Protein AF-A0A1I6EYJ1-F1 (afdb_monomer_lite)

Sequence (127 aa):
MDLEITELLATSLLVQATRAMVAEGSQATRAGTSRTRSFRQSFPVSYATRIGERLGEAGVLAHDPVEDERLLPVLAERSRVVEETFDKMFSDLVHRSATVTNGARWEAGRAAADRADITVGRQAVDA

Structure (mmCIF, N/CA/C/O backbone):
data_AF-A0A1I6EYJ1-F1
#
_entry.id   AF-A0A1I6EYJ1-F1
#
loop_
_atom_site.group_PDB
_atom_site.id
_atom_site.type_symbol
_atom_site.label_atom_id
_atom_site.label_alt_id
_atom_site.label_comp_id
_atom_site.label_asym_id
_atom_site.label_entity_id
_atom_site.label_seq_id
_atom_site.pdbx_PDB_ins_code
_at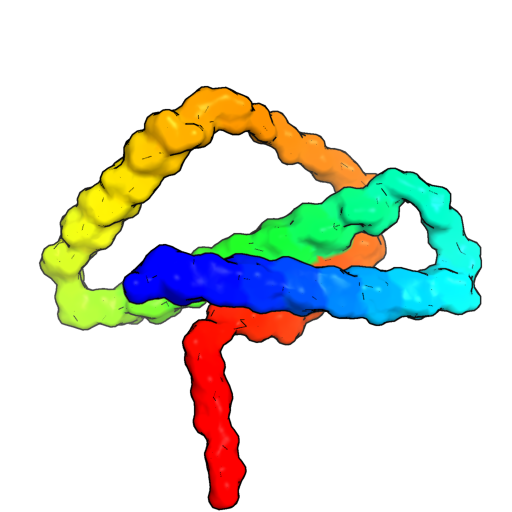om_site.Cartn_x
_atom_site.Cartn_y
_atom_site.Cartn_z
_atom_site.occupancy
_atom_site.B_iso_or_equiv
_atom_site.auth_seq_id
_atom_site.auth_comp_id
_atom_site.auth_asym_id
_atom_site.auth_atom_id
_atom_site.pdbx_PDB_model_num
ATOM 1 N N . MET A 1 1 ? -1.760 -8.229 16.686 1.00 61.88 1 MET A N 1
ATOM 2 C CA . MET A 1 1 ? -2.543 -8.729 15.539 1.00 61.88 1 MET A CA 1
ATOM 3 C C . MET A 1 1 ? -2.591 -7.716 14.396 1.00 61.88 1 MET A C 1
ATOM 5 O O . MET A 1 1 ? -1.837 -7.919 13.458 1.00 61.88 1 MET A O 1
ATOM 9 N N . ASP A 1 2 ? -3.360 -6.616 14.464 1.00 81.69 2 ASP A N 1
ATOM 10 C CA . ASP A 1 2 ? -3.479 -5.663 13.328 1.00 81.69 2 ASP A CA 1
ATOM 11 C C . ASP A 1 2 ? -2.126 -5.061 12.891 1.00 81.69 2 ASP A C 1
ATOM 13 O O . ASP A 1 2 ? -1.808 -5.019 11.702 1.00 81.69 2 ASP A O 1
ATOM 17 N N . LEU A 1 3 ? -1.289 -4.653 13.853 1.00 85.38 3 LEU A N 1
ATOM 18 C CA . LEU A 1 3 ? 0.036 -4.085 13.573 1.00 85.38 3 LEU A CA 1
ATOM 19 C C . LEU A 1 3 ? 1.002 -5.112 12.960 1.00 85.38 3 LEU A C 1
ATOM 21 O O . LEU A 1 3 ? 1.649 -4.812 11.966 1.00 85.38 3 LEU A O 1
ATOM 25 N N . GLU A 1 4 ? 1.063 -6.326 13.510 1.00 88.25 4 GLU A N 1
ATOM 26 C CA . GLU A 1 4 ? 1.938 -7.403 13.013 1.00 88.25 4 GLU A CA 1
ATOM 27 C C . GLU A 1 4 ? 1.556 -7.815 11.584 1.00 88.25 4 GLU A C 1
ATOM 29 O O . GLU A 1 4 ? 2.419 -8.034 10.737 1.00 88.25 4 GLU A O 1
ATOM 34 N N . ILE A 1 5 ? 0.250 -7.876 11.300 1.00 89.44 5 ILE A N 1
ATOM 35 C CA . ILE A 1 5 ? -0.291 -8.127 9.959 1.00 89.44 5 ILE A CA 1
ATOM 36 C C . ILE A 1 5 ? 0.121 -7.010 8.997 1.00 89.44 5 ILE A C 1
ATOM 38 O O . ILE A 1 5 ? 0.576 -7.286 7.886 1.00 89.44 5 ILE A O 1
ATOM 42 N N . THR A 1 6 ? -0.001 -5.755 9.430 1.00 90.50 6 THR A N 1
ATOM 43 C CA . THR A 1 6 ? 0.364 -4.585 8.620 1.00 90.50 6 THR A CA 1
ATOM 44 C C . THR A 1 6 ? 1.865 -4.548 8.336 1.00 90.50 6 THR A C 1
ATOM 46 O O . THR A 1 6 ? 2.273 -4.286 7.207 1.00 90.50 6 THR A O 1
ATOM 49 N N . GLU A 1 7 ? 2.697 -4.859 9.327 1.00 91.94 7 GLU A N 1
ATOM 50 C CA . GLU A 1 7 ? 4.153 -4.914 9.185 1.00 91.94 7 GLU A CA 1
ATOM 51 C C . GLU A 1 7 ? 4.592 -6.041 8.240 1.00 91.94 7 GLU A C 1
ATOM 53 O O . GLU A 1 7 ? 5.428 -5.826 7.354 1.00 91.94 7 GLU A O 1
ATOM 58 N N . LEU A 1 8 ? 3.981 -7.224 8.366 1.00 94.38 8 LEU A N 1
ATOM 59 C CA . LEU A 1 8 ? 4.207 -8.342 7.454 1.00 94.38 8 LEU A CA 1
ATOM 60 C C . LEU A 1 8 ? 3.819 -7.972 6.018 1.00 94.38 8 LEU A C 1
ATOM 62 O O . LEU A 1 8 ? 4.597 -8.203 5.089 1.00 94.38 8 LEU A O 1
ATOM 66 N N . LEU A 1 9 ? 2.643 -7.367 5.836 1.00 94.25 9 LEU A N 1
ATOM 67 C CA . LEU A 1 9 ? 2.155 -6.919 4.534 1.00 94.25 9 LEU A CA 1
ATOM 68 C C . LEU A 1 9 ? 3.086 -5.862 3.926 1.00 94.25 9 LEU A C 1
ATOM 70 O O . LEU A 1 9 ? 3.522 -6.016 2.785 1.00 94.25 9 LEU A O 1
ATOM 74 N N . ALA A 1 10 ? 3.456 -4.829 4.686 1.00 93.50 10 ALA A N 1
ATOM 75 C CA . ALA A 1 10 ? 4.356 -3.772 4.228 1.00 93.50 10 ALA A CA 1
ATOM 76 C C . ALA A 1 10 ? 5.719 -4.338 3.806 1.00 93.50 10 ALA A C 1
ATOM 78 O O . ALA A 1 10 ? 6.227 -4.020 2.727 1.00 93.50 10 ALA A O 1
ATOM 79 N N . THR A 1 11 ? 6.283 -5.241 4.609 1.00 95.50 11 THR A N 1
ATOM 80 C CA . THR A 1 11 ? 7.561 -5.896 4.306 1.00 95.50 11 THR A CA 1
ATOM 81 C C . THR A 1 11 ? 7.459 -6.775 3.059 1.00 95.50 11 THR A C 1
ATOM 83 O O . THR A 1 11 ? 8.317 -6.697 2.175 1.00 95.50 11 THR A O 1
ATOM 86 N N . SER A 1 12 ? 6.391 -7.570 2.938 1.00 95.81 12 SER A N 1
ATOM 87 C CA . SER A 1 12 ? 6.126 -8.395 1.753 1.00 95.81 12 SER A CA 1
ATOM 88 C C . SER A 1 12 ? 6.047 -7.535 0.491 1.00 95.81 12 SER A C 1
ATOM 90 O O . SER A 1 12 ? 6.725 -7.812 -0.501 1.00 95.81 12 SER A O 1
ATOM 92 N N . LEU A 1 13 ? 5.297 -6.435 0.539 1.00 96.50 13 LEU A N 1
ATOM 93 C CA . LEU A 1 13 ? 5.125 -5.533 -0.595 1.00 96.50 13 LEU A CA 1
ATOM 94 C C . LEU A 1 13 ? 6.421 -4.819 -0.984 1.00 96.50 13 LEU A C 1
ATOM 96 O O . LEU A 1 13 ? 6.674 -4.649 -2.176 1.00 96.50 13 LEU A O 1
ATOM 100 N N . LEU A 1 14 ? 7.277 -4.461 -0.023 1.00 95.94 14 LEU A N 1
ATOM 101 C CA . LEU A 1 14 ? 8.610 -3.914 -0.301 1.00 95.94 14 LEU A CA 1
ATOM 102 C C . LEU A 1 14 ? 9.506 -4.930 -1.026 1.00 95.94 14 LEU A C 1
ATOM 104 O O . LEU A 1 14 ? 10.205 -4.581 -1.988 1.00 95.94 14 LEU A O 1
ATOM 108 N N . VAL A 1 15 ? 9.464 -6.199 -0.610 1.00 96.19 15 VAL A N 1
ATOM 109 C CA . VAL A 1 15 ? 10.190 -7.289 -1.279 1.00 96.19 15 VAL A CA 1
ATOM 110 C C . VAL A 1 15 ? 9.659 -7.499 -2.699 1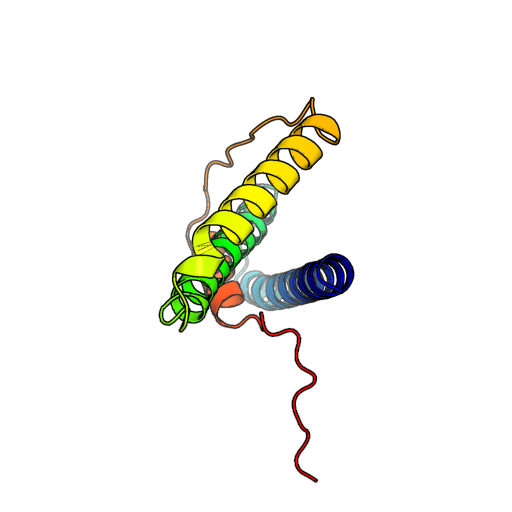.00 96.19 15 VAL A C 1
ATOM 112 O O . VAL A 1 15 ? 10.449 -7.581 -3.644 1.00 96.19 15 VAL A O 1
ATOM 115 N N . GLN A 1 16 ? 8.337 -7.540 -2.876 1.00 96.31 16 GLN A N 1
ATOM 116 C CA . GLN A 1 16 ? 7.690 -7.683 -4.182 1.00 96.31 16 GLN A CA 1
ATOM 117 C C . GLN A 1 16 ? 8.031 -6.514 -5.121 1.00 96.31 16 GLN A C 1
ATOM 119 O O . GLN A 1 16 ? 8.460 -6.747 -6.254 1.00 96.31 16 GLN A O 1
ATOM 124 N N . ALA A 1 17 ? 7.956 -5.271 -4.633 1.00 93.94 17 ALA A N 1
ATOM 125 C CA . ALA A 1 17 ? 8.330 -4.073 -5.383 1.00 93.94 17 ALA A CA 1
ATOM 126 C C . ALA A 1 17 ? 9.789 -4.130 -5.849 1.00 93.94 17 ALA A C 1
ATOM 128 O O . ALA A 1 17 ? 10.091 -3.852 -7.011 1.00 93.94 17 ALA A O 1
ATOM 129 N N . THR A 1 18 ? 10.701 -4.537 -4.961 1.00 92.62 18 THR A N 1
ATOM 130 C CA . THR A 1 18 ? 12.129 -4.658 -5.280 1.00 92.62 18 THR A CA 1
ATOM 131 C C . THR A 1 18 ? 12.370 -5.720 -6.355 1.00 92.62 18 THR A C 1
ATOM 133 O O . THR A 1 18 ? 13.100 -5.465 -7.315 1.00 92.62 18 THR A O 1
ATOM 136 N N . ARG A 1 19 ? 11.715 -6.886 -6.253 1.00 92.94 19 ARG A N 1
ATOM 137 C CA . ARG A 1 19 ? 11.800 -7.964 -7.257 1.00 92.94 19 ARG A CA 1
ATOM 138 C C . ARG A 1 19 ? 11.272 -7.516 -8.619 1.00 92.94 19 ARG A C 1
ATOM 140 O O . ARG A 1 19 ? 11.966 -7.683 -9.622 1.00 92.94 19 ARG A O 1
ATOM 147 N N . ALA A 1 20 ? 10.090 -6.903 -8.653 1.00 92.19 20 ALA A N 1
ATOM 148 C CA . ALA A 1 20 ? 9.495 -6.387 -9.881 1.00 92.19 20 ALA A CA 1
ATOM 149 C C . ALA A 1 20 ? 10.377 -5.302 -10.517 1.00 92.19 20 ALA A C 1
ATOM 151 O O . ALA A 1 20 ? 10.657 -5.344 -11.713 1.00 92.19 20 ALA A O 1
ATOM 152 N N . MET A 1 21 ? 10.910 -4.378 -9.714 1.00 86.94 21 MET A N 1
ATOM 153 C CA . MET A 1 21 ? 11.794 -3.320 -10.201 1.00 86.94 21 MET A CA 1
ATOM 154 C C . MET A 1 21 ? 13.064 -3.872 -10.869 1.00 86.94 21 MET A C 1
ATOM 156 O O . MET A 1 21 ? 13.499 -3.326 -11.887 1.00 86.94 21 MET A O 1
ATOM 160 N N . VAL A 1 22 ? 13.662 -4.930 -10.307 1.00 86.50 22 VAL A N 1
ATOM 161 C CA . VAL A 1 22 ? 14.836 -5.608 -10.884 1.00 86.50 22 VAL A CA 1
ATOM 162 C C . VAL A 1 22 ? 14.469 -6.330 -12.180 1.00 86.50 22 VAL A C 1
ATOM 164 O O . VAL A 1 22 ? 15.187 -6.184 -13.172 1.00 86.50 22 VAL A O 1
ATOM 167 N N . ALA A 1 23 ? 13.343 -7.047 -12.202 1.00 85.12 23 ALA A N 1
ATOM 168 C CA . ALA A 1 23 ? 12.868 -7.751 -13.390 1.00 85.12 23 ALA A CA 1
ATOM 169 C C . ALA A 1 23 ? 12.643 -6.780 -14.563 1.00 85.12 23 ALA A C 1
ATOM 171 O O . ALA A 1 23 ? 13.232 -6.959 -15.628 1.00 85.12 23 ALA A O 1
ATOM 172 N N . GLU A 1 24 ? 11.909 -5.688 -14.344 1.00 78.00 24 GLU A N 1
ATOM 173 C CA . GLU A 1 24 ? 11.649 -4.666 -15.368 1.00 78.00 24 GLU A CA 1
ATOM 174 C C . GLU A 1 24 ? 12.923 -3.888 -15.758 1.00 78.00 24 GLU A C 1
ATOM 176 O O . GLU A 1 24 ? 13.141 -3.538 -16.919 1.00 78.00 24 GLU A O 1
ATOM 181 N N . GLY A 1 25 ? 13.825 -3.640 -14.800 1.00 68.06 25 GLY A N 1
ATOM 182 C CA . GLY A 1 25 ? 15.118 -2.996 -15.060 1.00 68.06 25 GLY A CA 1
ATOM 183 C C . GLY A 1 25 ? 16.053 -3.832 -15.946 1.00 68.06 25 GLY A C 1
ATOM 184 O O . GLY A 1 25 ? 16.785 -3.278 -16.773 1.00 68.06 25 GLY A O 1
ATOM 185 N N . SER A 1 26 ? 16.009 -5.162 -15.815 1.00 60.06 26 SER A N 1
ATOM 186 C CA . SER A 1 26 ? 16.769 -6.084 -16.670 1.00 60.06 26 SER A CA 1
ATOM 187 C C . SER A 1 26 ? 16.290 -6.050 -18.129 1.00 60.06 26 SER A C 1
ATOM 189 O O . SER A 1 26 ? 17.113 -6.067 -19.046 1.00 60.06 26 SER A O 1
ATOM 191 N N . GLN A 1 27 ? 14.978 -5.895 -18.352 1.00 57.94 27 GLN A N 1
ATOM 192 C CA . GLN A 1 27 ? 14.375 -5.788 -19.684 1.00 57.94 27 GLN A CA 1
ATOM 193 C C . GLN A 1 27 ? 14.786 -4.492 -20.391 1.00 57.94 27 GLN A C 1
ATOM 195 O O . GLN A 1 27 ? 15.235 -4.526 -21.535 1.00 57.94 27 GLN A O 1
ATOM 200 N N . ALA A 1 28 ? 14.738 -3.360 -19.683 1.00 58.72 28 ALA A N 1
ATOM 201 C CA . ALA A 1 28 ? 15.129 -2.059 -20.231 1.00 58.72 28 ALA A CA 1
ATOM 202 C C . ALA A 1 28 ? 16.626 -1.974 -20.595 1.00 58.72 28 ALA A C 1
ATOM 204 O O . ALA A 1 28 ? 17.009 -1.252 -21.515 1.00 58.72 28 ALA A O 1
ATOM 205 N N . THR A 1 29 ? 17.487 -2.732 -19.905 1.00 56.41 29 THR A N 1
ATOM 206 C CA . THR A 1 29 ? 18.937 -2.730 -20.167 1.00 56.41 29 THR A CA 1
ATOM 207 C C . THR A 1 29 ? 19.289 -3.409 -21.498 1.00 56.41 29 THR A C 1
ATOM 209 O O . THR A 1 29 ? 20.258 -3.004 -22.136 1.00 56.41 29 THR A O 1
ATOM 212 N N . ARG A 1 30 ? 18.476 -4.366 -21.979 1.00 54.41 30 ARG A N 1
ATOM 213 C CA . ARG A 1 30 ? 18.659 -4.980 -23.310 1.00 54.41 30 ARG A CA 1
ATOM 214 C C . ARG A 1 30 ? 18.418 -4.011 -24.472 1.00 54.41 30 ARG A C 1
ATOM 216 O O . ARG A 1 30 ? 19.014 -4.199 -25.524 1.00 54.41 30 ARG A O 1
ATOM 223 N N . ALA A 1 31 ? 17.590 -2.983 -24.280 1.00 56.50 31 ALA A N 1
ATOM 224 C CA . ALA A 1 31 ? 17.239 -1.997 -25.306 1.00 56.50 31 ALA A CA 1
ATOM 225 C C . ALA A 1 31 ? 18.010 -0.666 -25.185 1.00 56.50 31 ALA A C 1
ATOM 227 O O . ALA A 1 31 ? 17.729 0.272 -25.922 1.00 56.50 31 ALA A O 1
ATOM 228 N N . GLY A 1 32 ? 18.983 -0.573 -24.270 1.00 53.44 32 GLY A N 1
ATOM 229 C CA . GLY A 1 32 ? 19.931 0.540 -24.209 1.00 53.44 32 GLY A CA 1
ATOM 230 C C . GLY A 1 32 ? 19.289 1.927 -24.094 1.00 53.44 32 GLY A C 1
ATOM 231 O O . GLY A 1 32 ? 19.421 2.739 -25.000 1.00 53.44 32 GLY A O 1
ATOM 232 N N . THR A 1 33 ? 18.637 2.264 -22.976 1.00 53.16 33 THR A N 1
ATOM 233 C CA . THR A 1 33 ? 18.349 3.680 -22.663 1.00 53.16 33 THR A CA 1
ATOM 234 C C . THR A 1 33 ? 18.503 3.996 -21.170 1.00 53.16 33 THR A C 1
ATOM 236 O O . THR A 1 33 ? 17.679 3.658 -20.329 1.00 53.16 33 THR A O 1
ATOM 239 N N . SER A 1 34 ? 19.636 4.650 -20.898 1.00 49.75 34 SER A N 1
ATOM 240 C CA . SER A 1 34 ? 19.945 5.696 -19.912 1.00 49.75 34 SER A CA 1
ATOM 241 C C . SER A 1 34 ? 19.385 5.625 -18.476 1.00 49.75 34 SER A C 1
ATOM 243 O O . SER A 1 34 ? 18.241 5.962 -18.173 1.00 49.75 34 SER A O 1
ATOM 245 N N . ARG A 1 35 ? 20.303 5.309 -17.552 1.00 54.56 35 ARG A N 1
ATOM 246 C CA . ARG A 1 35 ? 20.259 5.606 -16.108 1.00 54.56 35 ARG A CA 1
ATOM 247 C C . ARG A 1 35 ? 20.252 7.137 -15.937 1.00 54.56 35 ARG A C 1
ATOM 249 O O . ARG A 1 35 ? 21.055 7.813 -16.561 1.00 54.56 35 ARG A O 1
ATOM 256 N N . THR A 1 36 ? 19.457 7.761 -15.070 1.00 56.41 36 THR A N 1
ATOM 257 C CA . THR A 1 36 ? 19.796 7.986 -13.651 1.00 56.41 36 THR A CA 1
ATOM 258 C C . THR A 1 36 ? 18.744 8.945 -13.054 1.00 56.41 36 THR A C 1
ATOM 260 O O . THR A 1 36 ? 18.228 9.829 -13.726 1.00 56.41 36 THR A O 1
ATOM 263 N N . ARG A 1 37 ? 18.393 8.768 -11.778 1.00 51.84 37 ARG A N 1
ATOM 264 C CA . ARG A 1 37 ? 17.455 9.594 -10.984 1.00 51.84 37 ARG A CA 1
ATOM 265 C C . ARG A 1 37 ? 15.960 9.512 -11.336 1.00 51.84 37 ARG A C 1
ATOM 267 O O . ARG A 1 37 ? 15.237 8.902 -10.554 1.00 51.84 37 ARG A O 1
ATOM 274 N N . SER A 1 38 ? 15.501 10.023 -12.482 1.00 50.88 38 SER A N 1
ATOM 275 C CA . SER A 1 38 ? 14.071 9.961 -12.884 1.00 50.88 38 SER A CA 1
ATOM 276 C C . SER A 1 38 ? 13.555 8.507 -12.924 1.00 50.88 38 SER A C 1
ATOM 278 O O . SER A 1 38 ? 12.513 8.168 -12.365 1.00 50.88 38 SER A O 1
ATOM 280 N N . PHE A 1 39 ? 14.399 7.605 -13.437 1.00 54.06 39 PHE A N 1
ATOM 281 C CA . PHE A 1 39 ? 14.175 6.159 -13.543 1.00 54.06 39 PHE A CA 1
ATOM 282 C C . PHE A 1 39 ? 13.906 5.432 -12.210 1.00 54.06 39 PHE A C 1
ATOM 284 O O . PHE A 1 39 ? 13.200 4.417 -12.175 1.00 54.06 39 PHE A O 1
ATOM 291 N N . ARG A 1 40 ? 14.503 5.917 -11.112 1.00 58.25 40 ARG A N 1
ATOM 292 C CA . ARG A 1 40 ? 14.432 5.274 -9.789 1.00 58.25 40 ARG A CA 1
ATOM 293 C C . ARG A 1 40 ? 13.280 5.786 -8.934 1.00 58.25 40 ARG A C 1
ATOM 295 O O . ARG A 1 40 ? 12.921 5.105 -7.986 1.00 58.25 40 ARG A O 1
ATOM 302 N N . GLN A 1 41 ? 12.708 6.943 -9.263 1.00 65.31 41 GLN A N 1
ATOM 303 C CA . GLN A 1 41 ? 11.685 7.561 -8.424 1.00 65.31 41 GLN A CA 1
ATOM 304 C C . GLN A 1 41 ? 10.262 7.254 -8.907 1.00 65.31 41 GLN A C 1
ATOM 306 O O . GLN A 1 41 ? 9.394 7.005 -8.079 1.00 65.31 41 GLN A O 1
ATOM 311 N N . SER A 1 42 ? 10.011 7.187 -10.221 1.00 80.81 42 SER A N 1
ATOM 312 C CA . SER A 1 42 ? 8.641 6.989 -10.727 1.00 80.81 42 SER A CA 1
ATOM 313 C C . SER A 1 42 ? 8.077 5.585 -10.474 1.00 80.81 42 SER A C 1
ATOM 315 O O . SER A 1 42 ? 6.885 5.461 -10.210 1.00 80.81 42 SER A O 1
ATOM 317 N N . PHE A 1 43 ? 8.907 4.535 -10.506 1.00 86.56 43 PHE A N 1
ATOM 318 C CA . PHE A 1 43 ? 8.436 3.159 -10.279 1.00 86.56 43 PHE A CA 1
ATOM 319 C C . PHE A 1 43 ? 7.971 2.926 -8.827 1.00 86.56 43 PHE A C 1
ATOM 321 O O . PHE A 1 43 ? 6.824 2.531 -8.650 1.00 86.56 43 PHE A O 1
ATOM 328 N N . PRO A 1 44 ? 8.774 3.200 -7.774 1.00 87.94 44 PRO A N 1
ATOM 329 C CA . PRO A 1 44 ? 8.321 2.958 -6.402 1.00 87.94 44 PRO A CA 1
ATOM 330 C C . PRO A 1 44 ? 7.113 3.815 -6.016 1.00 87.94 44 PRO A C 1
ATOM 332 O O . PRO A 1 44 ? 6.218 3.329 -5.335 1.00 87.94 44 PRO A O 1
ATOM 335 N N . VAL A 1 45 ? 7.062 5.066 -6.492 1.00 88.56 45 VAL A N 1
ATOM 336 C CA . VAL A 1 45 ? 5.932 5.970 -6.231 1.00 88.56 45 VAL A CA 1
ATOM 337 C C . VAL A 1 45 ? 4.653 5.450 -6.888 1.00 88.56 45 VAL A C 1
ATOM 339 O O . VAL A 1 45 ? 3.632 5.353 -6.213 1.00 88.56 45 VAL A O 1
ATOM 342 N N . SER A 1 46 ? 4.693 5.070 -8.169 1.00 90.62 46 SER A N 1
ATOM 343 C CA . SER A 1 46 ? 3.517 4.512 -8.860 1.00 90.62 46 SER A CA 1
ATOM 344 C C . SER A 1 46 ? 3.064 3.178 -8.272 1.00 90.62 46 SER A C 1
ATOM 346 O O . SER A 1 46 ? 1.863 2.970 -8.115 1.00 90.62 46 SER A O 1
ATOM 348 N N . TYR A 1 47 ? 4.008 2.310 -7.897 1.00 93.94 47 TYR A N 1
ATOM 349 C CA . TYR A 1 47 ? 3.714 1.046 -7.228 1.00 93.94 47 TYR A CA 1
ATOM 350 C C . TYR A 1 47 ? 2.994 1.286 -5.897 1.00 93.94 47 TYR A C 1
ATOM 352 O O . TYR A 1 47 ? 1.895 0.779 -5.696 1.00 93.94 47 TYR A O 1
ATOM 360 N N . ALA A 1 48 ? 3.566 2.111 -5.014 1.00 93.94 48 ALA A N 1
ATOM 361 C CA . ALA A 1 48 ? 2.972 2.415 -3.712 1.00 93.94 48 ALA A CA 1
ATOM 362 C C . ALA A 1 48 ? 1.599 3.090 -3.847 1.00 93.94 48 ALA A C 1
ATOM 364 O O . ALA A 1 48 ? 0.665 2.720 -3.141 1.00 93.94 48 ALA A O 1
ATOM 365 N N . THR A 1 49 ? 1.457 4.018 -4.800 1.00 93.62 49 THR A N 1
ATOM 366 C CA . THR A 1 49 ? 0.177 4.685 -5.088 1.00 93.62 49 THR A CA 1
ATOM 367 C C . THR A 1 49 ? -0.887 3.664 -5.490 1.00 93.62 49 THR A C 1
ATOM 369 O O . THR A 1 49 ? -1.966 3.642 -4.906 1.00 93.62 49 THR A O 1
ATOM 372 N N . ARG A 1 50 ? -0.574 2.760 -6.431 1.00 96.06 50 ARG A N 1
ATOM 373 C CA . ARG A 1 50 ? -1.533 1.746 -6.889 1.00 96.06 50 ARG A CA 1
ATOM 374 C C . ARG A 1 50 ? -1.865 0.716 -5.809 1.00 96.06 50 ARG A C 1
ATOM 376 O O . ARG A 1 50 ? -3.006 0.282 -5.727 1.00 96.06 50 ARG A O 1
ATOM 383 N N . ILE A 1 51 ? -0.910 0.339 -4.961 1.00 97.00 51 ILE A N 1
ATOM 384 C CA . ILE A 1 51 ? -1.196 -0.504 -3.792 1.00 97.00 51 ILE A CA 1
ATOM 385 C C . ILE A 1 51 ? -2.177 0.191 -2.843 1.00 97.00 51 ILE A C 1
ATOM 387 O O . ILE A 1 51 ? -3.130 -0.446 -2.408 1.00 97.00 51 ILE A O 1
ATOM 391 N N . GLY A 1 52 ? -1.982 1.482 -2.555 1.00 94.31 52 GLY A N 1
ATOM 392 C CA . GLY A 1 52 ? -2.910 2.259 -1.729 1.00 94.31 52 GLY A CA 1
ATOM 393 C C . GLY A 1 52 ? -4.329 2.277 -2.303 1.00 94.31 52 GLY A C 1
ATOM 394 O O . GLY A 1 52 ? -5.281 2.014 -1.576 1.00 94.31 52 GLY A O 1
ATOM 395 N N . GLU A 1 53 ? -4.464 2.490 -3.617 1.00 95.62 53 GLU A N 1
ATOM 396 C CA . GLU A 1 53 ? -5.753 2.386 -4.322 1.00 95.62 53 GLU A CA 1
ATOM 397 C C . GLU A 1 53 ? -6.390 0.998 -4.126 1.00 95.62 53 GLU A C 1
ATOM 399 O O . GLU A 1 53 ? -7.532 0.907 -3.687 1.00 95.62 53 GLU A O 1
ATOM 404 N N . ARG A 1 54 ? -5.637 -0.086 -4.370 1.00 95.38 54 ARG A N 1
ATOM 405 C CA . ARG A 1 54 ? -6.129 -1.471 -4.229 1.00 95.38 54 ARG A CA 1
ATOM 406 C C . ARG A 1 54 ? -6.536 -1.820 -2.796 1.00 95.38 54 ARG A C 1
ATOM 408 O O . ARG A 1 54 ? -7.501 -2.550 -2.599 1.00 95.38 54 ARG A O 1
ATOM 415 N N . LEU A 1 55 ? -5.810 -1.323 -1.795 1.00 93.00 55 LEU A N 1
ATOM 416 C CA . LEU A 1 55 ? -6.170 -1.506 -0.387 1.00 93.00 55 LEU A CA 1
ATOM 417 C C . LEU A 1 55 ? -7.443 -0.732 -0.031 1.00 93.00 55 LEU A C 1
ATOM 419 O O . LEU A 1 55 ? -8.274 -1.254 0.706 1.00 93.00 55 LEU A O 1
ATOM 423 N N . GLY A 1 56 ? -7.627 0.470 -0.585 1.00 90.69 56 GLY A N 1
ATOM 424 C CA . GLY A 1 56 ? -8.874 1.226 -0.460 1.00 90.69 56 GLY A CA 1
ATOM 425 C C . GLY A 1 56 ? -10.058 0.496 -1.096 1.00 90.69 56 GLY A C 1
ATOM 426 O O . GLY A 1 56 ? -11.088 0.328 -0.452 1.00 90.69 56 GLY A O 1
ATOM 427 N N . GLU A 1 57 ? -9.886 -0.011 -2.321 1.00 91.25 57 GLU A N 1
ATOM 428 C CA . GLU A 1 57 ? -10.876 -0.840 -3.027 1.00 91.25 57 GLU A CA 1
ATOM 429 C C . GLU A 1 57 ? -11.248 -2.089 -2.199 1.00 91.25 57 GLU A C 1
ATOM 431 O O . GLU A 1 57 ? -12.427 -2.365 -1.978 1.00 91.25 57 GLU A O 1
ATOM 436 N N . ALA A 1 58 ? -10.251 -2.815 -1.678 1.00 87.75 58 ALA A N 1
ATOM 437 C CA . ALA A 1 58 ? -10.467 -3.982 -0.820 1.00 87.75 58 ALA A CA 1
ATOM 438 C C . ALA A 1 58 ? -11.145 -3.621 0.512 1.00 87.75 58 ALA A C 1
ATOM 440 O O . ALA A 1 58 ? -11.979 -4.379 1.002 1.00 87.75 58 ALA A O 1
ATOM 441 N N . GLY A 1 59 ? -10.815 -2.460 1.083 1.00 83.38 59 GLY A N 1
ATOM 442 C CA . GLY A 1 59 ? -11.448 -1.930 2.286 1.00 83.38 59 GLY A CA 1
ATOM 443 C C . GLY A 1 59 ? -12.933 -1.652 2.074 1.00 83.38 59 GLY A C 1
ATOM 444 O O . GLY A 1 59 ? -13.737 -2.070 2.903 1.00 83.38 59 GLY A O 1
ATOM 445 N N . VAL A 1 60 ? -13.303 -1.030 0.948 1.00 80.56 60 VAL A N 1
ATOM 446 C CA . VAL A 1 60 ? -14.709 -0.815 0.571 1.00 80.56 60 VAL A CA 1
ATOM 447 C C . VAL A 1 60 ? -15.432 -2.152 0.443 1.00 80.56 60 VAL A C 1
ATOM 449 O O . VAL A 1 60 ? -16.445 -2.336 1.100 1.00 80.56 60 VAL A O 1
ATOM 452 N N . LEU A 1 61 ? -14.882 -3.116 -0.302 1.00 78.00 61 LEU A N 1
ATOM 453 C CA . LEU A 1 61 ? -15.495 -4.443 -0.465 1.00 78.00 61 LEU A CA 1
ATOM 454 C C . LEU A 1 61 ? -15.653 -5.201 0.861 1.00 78.00 61 LEU A C 1
ATOM 456 O O . LEU A 1 61 ? -16.645 -5.896 1.058 1.00 78.00 61 LEU A O 1
ATOM 460 N N . ALA A 1 62 ? -14.696 -5.064 1.780 1.00 72.94 62 ALA A N 1
ATOM 461 C CA . ALA A 1 62 ? -14.782 -5.659 3.112 1.00 72.94 62 ALA A CA 1
ATOM 462 C C . ALA A 1 62 ? -15.840 -4.985 4.008 1.00 72.94 62 ALA A C 1
ATOM 464 O O . ALA A 1 62 ? -16.303 -5.606 4.961 1.00 72.94 62 ALA A O 1
ATOM 465 N N . HIS A 1 63 ? -16.209 -3.733 3.716 1.00 66.44 63 HIS A N 1
ATOM 466 C CA . HIS A 1 63 ? -17.259 -2.983 4.416 1.00 66.44 63 HIS A CA 1
ATOM 467 C C . HIS A 1 63 ? -18.624 -3.046 3.711 1.00 66.44 63 HIS A C 1
ATOM 469 O O . HIS A 1 63 ? -19.628 -2.687 4.321 1.00 66.44 63 HIS A O 1
ATOM 475 N N . ASP A 1 64 ? -18.677 -3.486 2.452 1.00 56.94 64 ASP A N 1
ATOM 476 C CA . ASP A 1 64 ? -19.901 -3.540 1.637 1.00 56.94 64 ASP A CA 1
ATOM 477 C C . ASP A 1 64 ? -20.810 -4.742 1.974 1.00 56.94 64 ASP A C 1
ATOM 479 O O . ASP A 1 64 ? -21.743 -5.075 1.244 1.00 56.94 64 ASP A O 1
ATOM 483 N N . PRO A 1 65 ? -20.543 -5.430 3.095 1.00 53.72 65 PRO A N 1
ATOM 484 C CA . PRO A 1 65 ? -21.607 -5.699 4.047 1.00 53.72 65 PRO A CA 1
ATOM 485 C C . PRO A 1 65 ? -21.031 -5.694 5.469 1.00 53.72 65 PRO A C 1
ATOM 487 O O . PRO A 1 65 ? -20.722 -6.749 6.030 1.00 53.72 65 PRO A O 1
ATOM 490 N N . VAL A 1 66 ? -20.903 -4.534 6.120 1.00 56.12 66 VAL A N 1
ATOM 491 C CA . VAL A 1 66 ? -21.019 -4.574 7.580 1.00 56.12 66 VAL A CA 1
ATOM 492 C C . VAL A 1 66 ? -22.435 -5.093 7.835 1.00 56.12 66 VAL A C 1
ATOM 494 O O . VAL A 1 66 ? -23.399 -4.346 7.719 1.00 56.12 66 VAL A O 1
ATOM 497 N N . GLU A 1 67 ? -22.564 -6.382 8.157 1.00 57.66 67 GLU A N 1
ATOM 498 C CA . GLU A 1 67 ? -23.827 -7.035 8.552 1.00 57.66 67 GLU A CA 1
ATOM 499 C C . GLU A 1 67 ? -24.524 -6.288 9.712 1.00 57.66 67 GLU A C 1
ATOM 501 O O . GLU A 1 67 ? -25.693 -6.524 10.011 1.00 57.66 67 GLU A O 1
ATOM 506 N N . ASP A 1 68 ? -23.801 -5.374 10.372 1.00 72.25 68 ASP A N 1
ATOM 507 C CA . ASP A 1 68 ? -24.238 -4.606 11.522 1.00 72.25 68 ASP A CA 1
ATOM 508 C C . ASP A 1 68 ? -23.721 -3.148 11.527 1.00 72.25 68 ASP A C 1
ATOM 510 O O . ASP A 1 68 ? -22.642 -2.842 12.047 1.00 72.25 68 ASP A O 1
A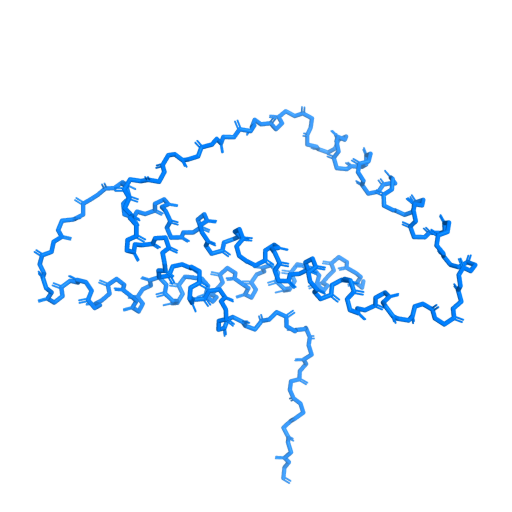TOM 514 N N . GLU A 1 69 ? -24.525 -2.212 11.011 1.00 81.12 69 GLU A N 1
ATOM 515 C CA . GLU A 1 69 ? -24.257 -0.759 11.010 1.00 81.12 69 GLU A CA 1
ATOM 516 C C . GLU A 1 69 ? -23.877 -0.190 12.393 1.00 81.12 69 GLU A C 1
ATOM 518 O O . GLU A 1 69 ? -23.211 0.846 12.486 1.00 81.12 69 GLU A O 1
ATOM 523 N N . ARG A 1 70 ? -24.230 -0.880 13.489 1.00 83.56 70 ARG A N 1
ATOM 524 C CA . ARG A 1 70 ? -23.868 -0.487 14.861 1.00 83.56 70 ARG A CA 1
ATOM 525 C C . ARG A 1 70 ? -22.356 -0.492 15.111 1.00 83.56 70 ARG A C 1
ATOM 527 O O . ARG A 1 70 ? -21.916 0.088 16.102 1.00 83.56 70 ARG A O 1
ATOM 534 N N . LEU A 1 71 ? -21.556 -1.119 14.244 1.00 82.38 71 LEU A N 1
ATOM 535 C CA . LEU A 1 71 ? -20.092 -1.142 14.339 1.00 82.38 71 LEU A CA 1
ATOM 536 C C . LEU A 1 71 ? -19.416 0.092 13.717 1.00 82.38 71 LEU A C 1
ATOM 538 O O . LEU A 1 71 ? -18.273 0.392 14.071 1.00 82.38 71 LEU A O 1
ATOM 542 N N . LEU A 1 72 ? -20.105 0.846 12.849 1.00 84.81 72 LEU A N 1
ATOM 543 C CA . LEU A 1 72 ? -19.536 2.022 12.174 1.00 84.81 72 LEU A CA 1
ATOM 544 C C . LEU A 1 72 ? -18.986 3.086 13.147 1.00 84.81 72 LEU A C 1
ATOM 546 O O . LEU A 1 72 ? -17.881 3.575 12.904 1.00 84.81 72 LEU A O 1
ATOM 550 N N . PRO A 1 73 ? -19.651 3.415 14.277 1.00 88.12 73 PRO A N 1
ATOM 551 C CA . PRO A 1 73 ? -19.105 4.365 15.248 1.00 88.12 73 PRO A CA 1
ATOM 552 C C . PRO A 1 73 ? -17.788 3.895 15.878 1.00 88.12 73 PRO A C 1
ATOM 554 O O . PRO A 1 73 ? -16.890 4.701 16.107 1.00 88.12 73 PRO A O 1
ATOM 557 N N . VAL A 1 74 ? -17.646 2.589 16.133 1.00 88.19 74 VAL A N 1
ATOM 558 C CA . VAL A 1 74 ? -16.421 2.014 16.712 1.00 88.19 74 VAL A CA 1
ATOM 559 C C . VAL A 1 74 ? -15.269 2.086 15.709 1.00 88.19 74 VAL A C 1
ATOM 561 O O . VAL A 1 74 ? -14.148 2.425 16.084 1.00 88.19 74 VAL A O 1
ATOM 564 N N . LEU A 1 75 ? -15.535 1.807 14.430 1.00 83.94 75 LEU A N 1
ATOM 565 C CA . LEU A 1 75 ? -14.540 1.917 13.359 1.00 83.94 75 LEU A CA 1
ATOM 566 C C . LEU A 1 75 ? -14.120 3.373 13.111 1.00 83.94 75 LEU A C 1
ATOM 568 O O . LEU A 1 75 ? -12.929 3.645 12.939 1.00 83.94 75 LEU A O 1
ATOM 572 N N . ALA A 1 76 ? -15.070 4.311 13.160 1.00 87.12 76 ALA A N 1
ATOM 573 C CA . ALA A 1 76 ? -14.793 5.742 13.055 1.00 87.12 76 ALA A CA 1
ATOM 574 C C . ALA A 1 76 ? -13.911 6.234 14.213 1.00 87.12 76 ALA A C 1
ATOM 576 O O . ALA A 1 76 ? -12.907 6.908 13.985 1.00 87.12 76 ALA A O 1
ATOM 577 N N . GLU A 1 77 ? -14.229 5.835 15.447 1.00 91.19 77 GLU A N 1
ATOM 578 C CA . GLU A 1 77 ? -13.436 6.200 16.622 1.00 91.19 77 GLU A CA 1
ATOM 579 C C . GLU A 1 77 ? -12.033 5.581 16.583 1.00 91.19 77 GLU A C 1
ATOM 581 O O . GLU A 1 77 ? -11.046 6.269 1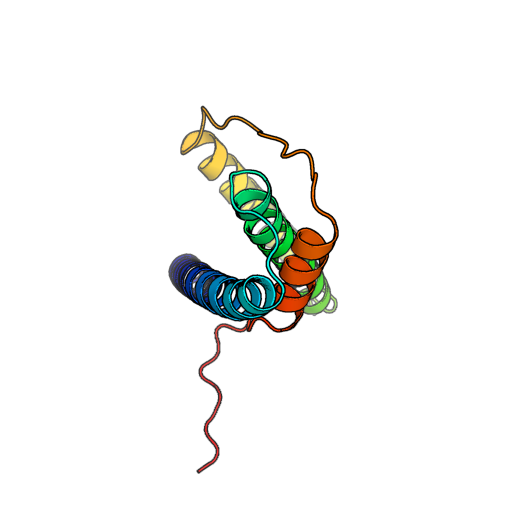6.844 1.00 91.19 77 GLU A O 1
ATOM 586 N N . ARG A 1 78 ? -11.904 4.308 16.178 1.00 88.25 78 ARG A N 1
ATOM 587 C CA . ARG A 1 78 ? -10.582 3.686 15.982 1.00 88.25 78 ARG A CA 1
ATOM 588 C C . ARG A 1 78 ? -9.766 4.421 14.921 1.00 88.25 78 ARG A C 1
ATOM 590 O O . ARG A 1 78 ? -8.578 4.639 15.142 1.00 88.25 78 ARG A O 1
ATOM 597 N N . SER A 1 79 ? -10.388 4.833 13.817 1.00 88.62 79 SER A N 1
ATOM 598 C CA . SER A 1 79 ? -9.713 5.600 12.760 1.00 88.62 79 SER A CA 1
ATOM 599 C C . SER A 1 79 ? -9.201 6.944 13.286 1.00 88.62 79 SER A C 1
ATOM 601 O O . SER A 1 79 ? -8.042 7.284 13.066 1.00 88.62 79 SER A O 1
ATOM 603 N N . ARG A 1 80 ? -10.017 7.661 14.073 1.00 93.69 80 ARG A N 1
ATOM 604 C CA . ARG A 1 80 ? -9.621 8.921 14.722 1.00 93.69 80 ARG A CA 1
ATOM 605 C C . ARG A 1 80 ? -8.423 8.739 15.656 1.00 93.69 80 ARG A C 1
ATOM 607 O O . ARG A 1 80 ? -7.473 9.513 15.596 1.00 93.69 80 ARG A O 1
ATOM 614 N N . VAL A 1 81 ? -8.445 7.710 16.505 1.00 94.06 81 VAL A N 1
ATOM 615 C CA . VAL A 1 81 ? -7.340 7.421 17.438 1.00 94.06 81 VAL A CA 1
ATOM 616 C C . VAL A 1 81 ? -6.049 7.088 16.689 1.00 94.06 81 VAL A C 1
ATOM 618 O O . VAL A 1 81 ? -4.973 7.514 17.115 1.00 94.06 81 VAL A O 1
ATOM 621 N N . VAL A 1 82 ? -6.136 6.343 15.583 1.00 91.38 82 VAL A N 1
ATOM 622 C CA . VAL A 1 82 ? -4.971 6.031 14.742 1.00 91.38 82 VAL A CA 1
ATOM 623 C C . VAL A 1 82 ? -4.370 7.311 14.163 1.00 91.38 82 VAL A C 1
ATOM 625 O O . VAL A 1 82 ? -3.168 7.511 14.326 1.00 91.38 82 VAL A O 1
ATOM 628 N N . GLU A 1 83 ? -5.190 8.190 13.581 1.00 91.50 83 GLU A N 1
ATOM 629 C CA . GLU A 1 83 ? -4.742 9.467 13.004 1.00 91.50 83 GLU A CA 1
ATOM 630 C C . GLU A 1 83 ? -4.061 10.353 14.060 1.00 91.50 83 GLU A C 1
ATOM 632 O O . GLU A 1 83 ? -2.929 10.793 13.885 1.00 91.50 83 GLU A O 1
ATOM 637 N N . GLU A 1 84 ? -4.683 10.519 15.232 1.00 94.62 84 GLU A N 1
ATOM 638 C CA . GLU A 1 84 ? -4.101 11.320 16.317 1.00 94.62 84 GLU A CA 1
ATOM 639 C C . GLU A 1 84 ? -2.789 10.747 16.845 1.00 94.62 84 GLU A C 1
ATOM 641 O O . GLU A 1 84 ? -1.900 11.486 17.272 1.00 94.62 84 GLU A O 1
ATOM 646 N N . THR A 1 85 ? -2.672 9.420 16.888 1.00 92.81 85 THR A N 1
ATOM 647 C CA . THR A 1 85 ? -1.436 8.771 17.329 1.00 92.81 85 THR A CA 1
ATOM 648 C C . THR A 1 85 ? -0.356 8.923 16.260 1.00 92.81 85 THR A C 1
ATOM 650 O O . THR A 1 85 ? 0.799 9.169 16.604 1.00 92.81 85 THR A O 1
ATOM 653 N N . PHE A 1 86 ? -0.718 8.829 14.980 1.00 90.75 86 PHE A N 1
ATOM 654 C CA . PHE A 1 86 ? 0.182 9.069 13.857 1.00 90.75 86 PHE A CA 1
ATOM 655 C C . PHE A 1 86 ? 0.738 10.496 13.880 1.00 90.75 86 PHE A C 1
ATOM 657 O O . PHE A 1 86 ? 1.956 10.660 13.897 1.00 90.75 86 PHE A O 1
ATOM 664 N N . ASP A 1 87 ? -0.121 11.507 14.011 1.00 91.50 87 ASP A N 1
ATOM 665 C CA . ASP A 1 87 ? 0.291 12.914 14.084 1.00 91.50 87 ASP A CA 1
ATOM 666 C C . ASP A 1 87 ? 1.213 13.192 15.278 1.00 91.50 87 ASP A C 1
ATOM 668 O O . ASP A 1 87 ? 2.197 13.925 15.164 1.00 91.50 87 ASP A O 1
ATOM 672 N N . LYS A 1 88 ? 0.942 12.567 16.433 1.00 93.25 88 LYS A N 1
ATOM 673 C CA . LYS A 1 88 ? 1.806 12.675 17.622 1.00 93.25 88 LYS A CA 1
ATOM 674 C C . LYS A 1 88 ? 3.170 12.026 17.413 1.00 93.25 88 LYS A C 1
ATOM 676 O O . LYS A 1 88 ? 4.168 12.551 17.899 1.00 93.25 88 LYS A O 1
ATOM 681 N N . MET A 1 89 ? 3.217 10.869 16.752 1.00 92.62 89 MET A N 1
ATOM 682 C CA . MET A 1 89 ? 4.466 10.139 16.511 1.00 92.62 89 MET A CA 1
ATOM 683 C C . MET A 1 89 ? 5.297 10.759 15.384 1.00 92.62 89 MET A C 1
ATOM 685 O O . MET A 1 89 ? 6.523 10.658 15.407 1.00 92.62 89 MET A O 1
ATOM 689 N N . PHE A 1 90 ? 4.649 11.400 14.412 1.00 89.38 90 PHE A N 1
ATOM 690 C CA . PHE A 1 90 ? 5.274 11.885 13.186 1.00 89.38 90 PHE A CA 1
ATOM 691 C C . PHE A 1 90 ? 4.934 13.357 12.902 1.00 89.38 90 PHE A C 1
ATOM 693 O O . PHE A 1 90 ? 4.519 13.716 11.802 1.00 89.38 90 PHE A O 1
ATOM 700 N N . SER A 1 91 ? 5.167 14.229 13.884 1.00 86.06 91 SER A N 1
ATOM 701 C CA . SER A 1 91 ? 4.780 15.648 13.832 1.00 86.06 91 SER A CA 1
ATOM 702 C C . SER A 1 91 ? 5.472 16.483 12.744 1.00 86.06 91 SER A C 1
ATOM 704 O O . SER A 1 91 ? 4.951 17.522 12.353 1.00 86.06 91 SER A O 1
ATOM 706 N N . ASP A 1 92 ? 6.628 16.039 12.238 1.00 88.94 92 ASP A N 1
ATOM 707 C CA . ASP A 1 92 ? 7.473 16.803 11.302 1.00 88.94 92 ASP A CA 1
ATOM 708 C C . ASP A 1 92 ? 7.479 16.224 9.872 1.00 88.94 92 ASP A C 1
ATOM 710 O O . ASP A 1 92 ? 8.457 16.344 9.123 1.00 88.94 92 ASP A O 1
ATOM 714 N N . LEU A 1 93 ? 6.395 15.554 9.469 1.00 85.31 93 LEU A N 1
ATOM 715 C CA . LEU A 1 93 ? 6.286 14.975 8.130 1.00 85.31 93 LEU A CA 1
ATOM 716 C C . LEU A 1 93 ? 6.183 16.051 7.045 1.00 85.31 93 LEU A C 1
ATOM 718 O O . LEU A 1 93 ? 5.283 16.888 7.024 1.00 85.31 93 LEU A O 1
ATOM 722 N N . VAL A 1 94 ? 7.075 15.967 6.058 1.00 82.50 94 VAL A N 1
ATOM 723 C CA . VAL A 1 94 ? 7.044 16.836 4.878 1.00 82.50 94 VAL A CA 1
ATOM 724 C C . VAL A 1 94 ? 6.421 16.089 3.709 1.00 82.50 94 VAL A C 1
ATOM 726 O O . VAL A 1 94 ? 6.967 15.091 3.231 1.00 82.50 94 VAL A O 1
ATOM 729 N N . HIS A 1 95 ? 5.320 16.621 3.185 1.00 76.88 95 HIS A N 1
ATOM 730 C CA . HIS A 1 95 ? 4.747 16.140 1.936 1.00 76.88 95 HIS A CA 1
ATOM 731 C C . HIS A 1 95 ? 5.675 16.485 0.769 1.00 76.88 95 HIS A C 1
ATOM 733 O O . HIS A 1 95 ? 6.021 17.645 0.540 1.00 76.88 95 HIS A O 1
ATOM 739 N N . ARG A 1 96 ? 6.087 15.466 0.011 1.00 71.06 96 ARG A N 1
ATOM 740 C CA . ARG A 1 96 ? 6.870 15.637 -1.215 1.00 71.06 96 ARG A CA 1
ATOM 741 C C . ARG A 1 96 ? 6.086 15.090 -2.391 1.00 71.06 96 ARG A C 1
ATOM 743 O O . ARG A 1 96 ? 5.809 13.896 -2.448 1.00 71.06 96 ARG A O 1
ATOM 750 N N . SER A 1 97 ? 5.785 15.947 -3.357 1.00 64.81 97 SER A N 1
ATOM 751 C CA . SER A 1 97 ? 5.329 15.500 -4.667 1.00 64.81 97 SER A CA 1
ATOM 752 C C . SER A 1 97 ? 6.534 15.107 -5.525 1.00 64.81 97 SER A C 1
ATOM 754 O O . SER A 1 97 ? 7.609 15.709 -5.454 1.00 64.81 97 SER A O 1
ATOM 756 N N . ALA A 1 98 ? 6.376 14.058 -6.328 1.00 61.62 98 ALA A N 1
ATOM 757 C CA . ALA A 1 98 ? 7.359 13.664 -7.326 1.00 61.62 98 ALA A CA 1
ATOM 758 C C . ALA A 1 98 ? 6.784 13.949 -8.714 1.00 61.62 98 ALA A C 1
ATOM 760 O O . ALA A 1 98 ? 5.778 13.359 -9.101 1.00 61.62 98 ALA A O 1
ATOM 761 N N . THR A 1 99 ? 7.427 14.832 -9.479 1.00 61.38 99 THR A N 1
ATOM 762 C CA . THR A 1 99 ? 7.055 15.048 -10.880 1.00 61.38 99 THR A CA 1
ATOM 763 C C . THR A 1 99 ? 7.417 13.809 -11.693 1.00 61.38 99 THR A C 1
ATOM 765 O O . THR A 1 99 ? 8.589 13.431 -11.803 1.00 61.38 99 THR A O 1
ATOM 768 N N . VAL A 1 100 ? 6.403 13.163 -12.268 1.00 59.12 100 VAL A N 1
ATOM 769 C CA . VAL A 1 100 ? 6.579 11.988 -13.123 1.00 59.12 100 VAL A CA 1
ATOM 770 C C . VAL A 1 100 ? 7.141 12.450 -14.460 1.00 59.12 100 VAL A C 1
ATOM 772 O O . VAL A 1 100 ? 6.470 13.111 -15.241 1.00 59.12 100 VAL A O 1
ATOM 775 N N . THR A 1 101 ? 8.400 12.115 -14.714 1.00 61.12 101 THR A N 1
ATOM 776 C CA . THR A 1 101 ? 9.113 12.492 -15.946 1.00 61.12 101 THR A CA 1
ATOM 777 C C . THR A 1 101 ? 9.299 11.310 -16.900 1.00 61.12 101 THR A C 1
ATOM 779 O O . THR A 1 101 ? 9.816 11.484 -17.997 1.00 61.12 101 THR A O 1
ATOM 782 N N . ASN A 1 102 ? 8.867 10.104 -16.507 1.00 68.06 102 ASN A N 1
ATOM 783 C CA . ASN A 1 102 ? 8.957 8.890 -17.316 1.00 68.06 102 ASN A CA 1
ATOM 784 C C . ASN A 1 102 ? 7.669 8.053 -17.193 1.00 68.06 102 ASN A C 1
ATOM 786 O O . ASN A 1 102 ? 7.488 7.325 -16.213 1.00 68.06 102 ASN A O 1
ATOM 790 N N . GLY A 1 103 ? 6.792 8.160 -18.198 1.00 69.38 103 GLY A N 1
ATOM 791 C CA . GLY A 1 103 ? 5.499 7.464 -18.246 1.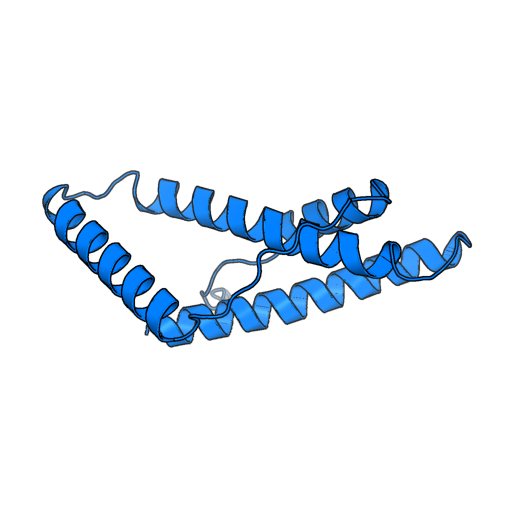00 69.38 103 GLY A CA 1
ATOM 792 C C . GLY A 1 103 ? 5.620 5.937 -18.283 1.00 69.38 103 GLY A C 1
ATOM 793 O O . GLY A 1 103 ? 4.942 5.257 -17.521 1.00 69.38 103 GLY A O 1
ATOM 794 N N . ALA A 1 104 ? 6.572 5.388 -19.044 1.00 74.56 104 ALA A N 1
ATOM 795 C CA . ALA A 1 104 ? 6.759 3.937 -19.149 1.00 74.56 104 ALA A CA 1
ATOM 796 C C . ALA A 1 104 ? 7.103 3.282 -17.795 1.00 74.56 104 ALA A C 1
ATOM 798 O O . ALA A 1 104 ? 6.686 2.164 -17.497 1.00 74.56 104 ALA A O 1
ATOM 799 N N . ARG A 1 105 ? 7.849 3.981 -16.927 1.00 76.06 105 ARG A N 1
ATOM 800 C CA . ARG A 1 105 ? 8.180 3.481 -15.577 1.00 76.06 105 ARG A CA 1
ATOM 801 C C . ARG A 1 105 ? 7.040 3.637 -14.579 1.00 76.06 105 ARG A C 1
ATOM 803 O O . ARG A 1 105 ? 6.975 2.853 -13.636 1.00 76.06 105 ARG A O 1
ATOM 810 N N . TRP A 1 106 ? 6.180 4.632 -14.774 1.00 85.25 106 TRP A N 1
ATOM 811 C CA . TRP A 1 106 ? 4.947 4.781 -14.007 1.00 85.25 106 TRP A CA 1
ATOM 812 C C . TRP A 1 106 ? 3.979 3.632 -14.309 1.00 85.25 106 TRP A C 1
ATOM 814 O O . TRP A 1 106 ? 3.484 2.981 -13.393 1.00 85.25 106 TRP A O 1
ATOM 824 N N . GLU A 1 107 ? 3.785 3.319 -15.590 1.00 87.94 107 GLU A N 1
ATOM 825 C CA . GLU A 1 107 ? 2.963 2.188 -16.030 1.00 87.94 107 GLU A CA 1
ATOM 826 C C . GLU A 1 107 ? 3.518 0.852 -15.531 1.00 87.94 107 GLU A C 1
ATOM 828 O O . GLU A 1 107 ? 2.774 0.060 -14.959 1.00 87.94 107 GLU A O 1
ATOM 833 N N . ALA A 1 108 ? 4.832 0.628 -15.646 1.00 88.69 108 ALA A N 1
ATOM 834 C CA . ALA A 1 108 ? 5.465 -0.583 -15.124 1.00 88.69 108 ALA A CA 1
ATOM 835 C C . ALA A 1 108 ? 5.272 -0.746 -13.604 1.00 88.69 108 ALA A C 1
ATOM 837 O O . ALA A 1 108 ? 5.068 -1.862 -13.127 1.00 88.69 108 ALA A O 1
ATOM 838 N N . GLY A 1 109 ? 5.319 0.350 -12.836 1.00 90.81 109 GLY A N 1
ATOM 839 C CA . GLY A 1 109 ? 5.065 0.317 -11.395 1.00 90.81 109 GLY A CA 1
ATOM 840 C C . GLY A 1 109 ? 3.608 0.007 -11.060 1.00 90.81 109 GLY A C 1
ATOM 841 O O . GLY A 1 109 ? 3.363 -0.835 -10.197 1.00 90.81 109 GLY A O 1
ATOM 842 N N . ARG A 1 110 ? 2.644 0.590 -11.788 1.00 94.62 110 ARG A N 1
ATOM 843 C CA . ARG A 1 110 ? 1.217 0.245 -11.645 1.00 94.62 110 ARG A CA 1
ATOM 844 C C . ARG A 1 110 ? 0.947 -1.217 -12.008 1.00 94.62 110 ARG A C 1
A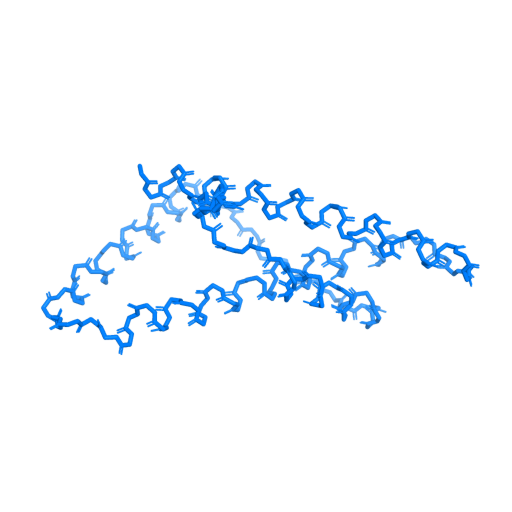TOM 846 O O . ARG A 1 110 ? 0.380 -1.934 -11.197 1.00 94.62 110 ARG A O 1
ATOM 853 N N . ALA A 1 111 ? 1.449 -1.696 -13.147 1.00 94.62 111 ALA A N 1
ATOM 854 C CA . ALA A 1 111 ? 1.270 -3.085 -13.583 1.00 94.62 111 ALA A CA 1
ATOM 855 C C . ALA A 1 111 ? 1.953 -4.106 -12.652 1.00 94.62 111 ALA A C 1
ATOM 857 O O . ALA A 1 111 ? 1.498 -5.241 -12.499 1.00 94.62 111 ALA A O 1
ATOM 858 N N . ALA A 1 112 ? 3.076 -3.737 -12.030 1.00 95.25 112 ALA A N 1
ATOM 859 C CA . ALA A 1 112 ? 3.686 -4.540 -10.975 1.00 95.25 112 ALA A CA 1
ATOM 860 C C . ALA A 1 112 ? 2.815 -4.557 -9.713 1.00 95.25 112 ALA A C 1
ATOM 862 O O . ALA A 1 112 ? 2.626 -5.621 -9.128 1.00 95.25 112 ALA A O 1
ATOM 863 N N . ALA A 1 113 ? 2.264 -3.406 -9.322 1.00 96.38 113 ALA A N 1
ATOM 864 C CA . ALA A 1 113 ? 1.359 -3.312 -8.187 1.00 96.38 113 ALA A CA 1
ATOM 865 C C . ALA A 1 113 ? 0.062 -4.084 -8.418 1.00 96.38 113 ALA A C 1
ATOM 867 O O . ALA A 1 113 ? -0.400 -4.696 -7.473 1.00 96.38 113 ALA A O 1
ATOM 868 N N . ASP A 1 114 ? -0.494 -4.140 -9.629 1.00 96.56 114 ASP A N 1
ATOM 869 C CA . ASP A 1 114 ? -1.696 -4.937 -9.924 1.00 96.56 114 ASP A CA 1
ATOM 870 C C . ASP A 1 114 ? -1.468 -6.445 -9.736 1.00 96.56 114 ASP A C 1
ATOM 872 O O . ASP A 1 114 ? -2.365 -7.164 -9.302 1.00 96.56 114 ASP A O 1
ATOM 876 N N . ARG A 1 115 ? -0.246 -6.922 -10.006 1.00 95.75 115 ARG A N 1
ATOM 877 C CA . ARG A 1 115 ? 0.160 -8.325 -9.813 1.00 95.75 115 ARG A CA 1
ATOM 878 C C . ARG A 1 115 ? 0.603 -8.650 -8.387 1.00 95.75 115 ARG A C 1
ATOM 880 O O . ARG A 1 115 ? 0.836 -9.819 -8.091 1.00 95.75 115 ARG A O 1
ATOM 887 N N . ALA A 1 116 ? 0.782 -7.644 -7.535 1.00 96.44 116 ALA A N 1
ATOM 888 C CA . ALA A 1 116 ? 1.270 -7.852 -6.182 1.00 96.44 116 ALA A CA 1
ATOM 889 C C . ALA A 1 116 ? 0.228 -8.576 -5.325 1.00 96.44 116 ALA A C 1
ATOM 891 O O . ALA A 1 116 ? -0.970 -8.270 -5.382 1.00 96.44 116 ALA A O 1
ATOM 892 N N . ASP A 1 117 ? 0.703 -9.488 -4.490 1.00 94.56 117 ASP A N 1
ATOM 893 C CA . ASP A 1 117 ? -0.118 -10.127 -3.478 1.00 94.56 117 ASP A CA 1
ATOM 894 C C . ASP A 1 117 ? -0.262 -9.186 -2.277 1.00 94.56 117 ASP A C 1
ATOM 896 O O . ASP A 1 117 ? 0.730 -8.828 -1.632 1.00 94.56 117 ASP A O 1
ATOM 900 N N . ILE A 1 118 ? -1.502 -8.760 -2.030 1.00 92.25 118 ILE A N 1
ATOM 901 C CA . ILE A 1 118 ? -1.905 -7.909 -0.902 1.00 92.25 118 ILE A CA 1
ATOM 902 C C . ILE A 1 118 ? -2.650 -8.704 0.177 1.00 92.25 118 ILE A C 1
ATOM 904 O O . ILE A 1 118 ? -3.150 -8.124 1.138 1.00 92.25 118 ILE A O 1
ATOM 908 N N . THR A 1 119 ? -2.758 -10.024 0.016 1.00 86.56 119 THR A N 1
ATOM 909 C CA . THR A 1 119 ? -3.393 -10.901 0.995 1.00 86.56 119 THR A CA 1
ATOM 910 C C . THR A 1 119 ? -2.382 -11.306 2.069 1.00 86.56 119 THR A C 1
ATOM 912 O O . THR A 1 119 ? -1.196 -11.488 1.803 1.00 86.56 119 THR A O 1
ATOM 915 N N . VAL A 1 120 ? -2.843 -11.425 3.318 1.00 70.69 120 VAL A N 1
ATOM 916 C CA . VAL A 1 120 ? -1.996 -11.808 4.472 1.00 70.69 120 VAL A CA 1
ATOM 917 C C . VAL A 1 120 ? -2.278 -13.261 4.900 1.00 70.69 120 VAL A C 1
ATOM 919 O O . VAL A 1 120 ? -1.959 -13.697 6.003 1.00 70.69 120 VAL A O 1
ATOM 922 N N . GLY A 1 121 ? -2.889 -14.047 4.009 1.00 63.31 121 GLY A N 1
ATOM 923 C CA . GLY A 1 121 ? -3.191 -15.456 4.232 1.00 63.31 121 GLY A CA 1
ATOM 924 C C . GLY A 1 121 ? -2.067 -16.357 3.731 1.00 63.31 121 GLY A C 1
ATOM 925 O O . GLY A 1 121 ? -1.559 -16.184 2.628 1.00 63.31 121 GLY A O 1
ATOM 926 N N . ARG A 1 122 ? -1.699 -17.375 4.513 1.00 51.47 122 ARG A N 1
ATOM 927 C CA . ARG A 1 122 ? -0.925 -18.505 3.985 1.00 51.47 122 ARG A CA 1
ATOM 928 C C . ARG A 1 122 ? -1.826 -19.189 2.952 1.00 51.47 122 ARG A C 1
ATOM 930 O O . ARG A 1 122 ? -2.886 -19.672 3.344 1.00 51.47 122 ARG A O 1
ATOM 937 N N . GLN A 1 123 ? -1.457 -19.191 1.666 1.00 53.56 123 GLN A N 1
ATOM 938 C CA . GLN A 1 123 ? -2.197 -19.967 0.665 1.00 53.56 123 GLN A CA 1
ATOM 939 C C . GLN A 1 123 ? -2.329 -21.398 1.192 1.00 53.56 123 GLN A C 1
ATOM 941 O O . GLN A 1 123 ? -1.322 -22.018 1.546 1.00 53.56 123 GLN A O 1
ATOM 946 N N . ALA A 1 124 ? -3.564 -21.886 1.313 1.00 49.00 124 ALA A N 1
ATOM 947 C CA . ALA A 1 124 ? -3.794 -23.292 1.580 1.00 49.00 124 ALA A CA 1
ATOM 948 C C . ALA A 1 124 ? -3.155 -24.056 0.418 1.00 49.00 124 ALA A C 1
ATOM 950 O O . ALA A 1 124 ? -3.544 -23.893 -0.737 1.00 49.00 124 ALA A O 1
ATOM 951 N N . VAL A 1 125 ? -2.087 -24.786 0.719 1.00 52.22 125 VAL A N 1
ATOM 952 C CA . VAL A 1 125 ? -1.485 -25.703 -0.236 1.00 52.22 125 VAL A CA 1
ATOM 953 C C . VAL A 1 125 ? -2.367 -26.938 -0.174 1.00 52.22 125 VAL A C 1
ATOM 955 O O . VAL A 1 125 ? -2.283 -27.689 0.797 1.00 52.22 125 VAL A O 1
ATOM 958 N N . ASP A 1 126 ? -3.266 -27.092 -1.142 1.00 50.06 126 ASP A N 1
ATOM 959 C CA . ASP A 1 126 ? -3.986 -28.351 -1.306 1.00 50.06 126 ASP A CA 1
ATOM 960 C C . ASP A 1 126 ? -2.948 -29.436 -1.634 1.00 50.06 126 ASP A C 1
ATOM 962 O O . ASP A 1 126 ? -2.161 -29.294 -2.577 1.00 50.06 126 ASP A O 1
ATOM 966 N N . ALA A 1 127 ? -2.889 -30.452 -0.770 1.00 48.16 127 ALA A N 1
ATOM 967 C CA . ALA A 1 127 ? -1.974 -31.590 -0.841 1.00 48.16 127 ALA A CA 1
ATOM 968 C C . ALA A 1 127 ? -2.557 -32.735 -1.677 1.00 48.16 127 ALA A C 1
ATOM 970 O O . ALA A 1 127 ? -3.788 -32.952 -1.600 1.00 48.16 127 ALA A O 1
#

Organism: NCBI:txid84724

Radius of gyration: 18.3 Å; chains: 1; bounding box: 44×48×43 Å

pLDDT: mean 79.8, std 15.63, range [48.16, 97.0]

Secondary structure (DSSP, 8-state):
-HHHHHHHHHHHHHHHHHHHHHHHHHHHHHTT---SSHHHHHHHHHHHHHHHHHHHHHHHHHHTT-S-GGGHHHHHHHHHHHHHHHHHH-TTPPP-------HHHHHHHHHHHHTS----S------

Foldseek 3Di:
DVVVLVVVLVVQLVVLLVVLLVVVVVVVVVVDDDDDDLLPPLQVVLLVVLLVVVVVVVVCVVVVDPVDPVCVVVVVVVVVVVVVVCCVVCVPDDDDDDDNPDPVSSVSNNVSNVPGDSDSDDPPPDD